Protein AF-A0A8C3D3V8-F1 (afdb_monomer)

Secondary structure (DSSP, 8-state):
-HHHHHHHHHHHHHHHHHHHHHHHHHHH---S-HHHHHHHHHHHHHHHHHHHHHHHHHHHHHHHHHHHS-HHHHHHTT-TTPPPTHHHHHHHHHHHHHHHHHHHHHHHHHHHHSPPTT-GGGT--TT------PPPPTTSPPP--PPPHHHHHHHHHSPP-------

InterPro domains:
  IPR013717 PIG-P [PF08510] (54-157)
  IPR052263 GPI Anchor Biosynthesis Protein [PTHR46346] (54-162)

Foldseek 3Di:
DVQLCVVLVVVVCVVVVLVVVVVVVVPPPPDDDPVVCVVVVVVVVVVSVVVVVVVVVVVVVVLVVVLPDDVVVVVVVVNPDDDDSVSSVVNVVVVVVVVVVVVVVVVVVCVVPDDPPPDCPNVDDPPDDDPDPDPDDPPDDDDDDDDPVVVVCCVPPNPPPPPPDDD

Structure (mmCIF, N/CA/C/O backbone):
data_AF-A0A8C3D3V8-F1
#
_entry.id   AF-A0A8C3D3V8-F1
#
loop_
_atom_site.group_PDB
_atom_site.id
_atom_site.type_symbol
_atom_site.label_atom_id
_atom_site.label_alt_id
_atom_site.label_comp_id
_atom_site.label_asym_id
_atom_site.label_entity_id
_atom_site.label_seq_id
_atom_site.pdbx_PDB_ins_code
_atom_site.Cartn_x
_atom_site.Cartn_y
_atom_site.Cartn_z
_atom_site.occupancy
_atom_site.B_iso_or_equiv
_atom_site.auth_seq_id
_atom_site.auth_comp_id
_atom_site.auth_asym_id
_atom_site.auth_atom_id
_atom_site.pdbx_PDB_model_num
ATOM 1 N N . GLY A 1 1 ? 25.021 2.172 -3.766 1.00 53.75 1 GLY A N 1
ATOM 2 C CA . GLY A 1 1 ? 24.399 2.053 -2.432 1.00 53.75 1 GLY A CA 1
ATOM 3 C C . GLY A 1 1 ? 23.747 3.352 -1.993 1.00 53.75 1 GLY A C 1
ATOM 4 O O . GLY A 1 1 ? 22.538 3.475 -2.112 1.00 53.75 1 GLY A O 1
ATOM 5 N N . VAL A 1 2 ? 24.536 4.336 -1.548 1.00 61.06 2 VAL A N 1
ATOM 6 C CA . VAL A 1 2 ? 24.058 5.584 -0.904 1.00 61.06 2 VAL A CA 1
ATOM 7 C C . VAL A 1 2 ? 23.129 6.435 -1.785 1.00 61.06 2 VAL A C 1
ATOM 9 O O . VAL A 1 2 ? 22.080 6.874 -1.329 1.00 61.06 2 VAL A O 1
ATOM 12 N N . TRP A 1 3 ? 23.452 6.591 -3.071 1.00 61.06 3 TRP A N 1
ATOM 13 C CA . TRP A 1 3 ? 22.632 7.353 -4.025 1.00 61.06 3 TRP A CA 1
ATOM 14 C C . TRP A 1 3 ? 21.230 6.772 -4.242 1.00 61.06 3 TRP A C 1
ATOM 16 O O . TRP A 1 3 ? 20.278 7.516 -4.440 1.00 61.06 3 TRP A O 1
ATOM 26 N N . GLY A 1 4 ? 21.087 5.449 -4.149 1.00 60.66 4 GLY A N 1
ATOM 27 C CA . GLY A 1 4 ? 19.788 4.791 -4.243 1.00 60.66 4 GLY A CA 1
ATOM 28 C C . GLY A 1 4 ? 18.898 5.074 -3.038 1.00 60.66 4 GLY A C 1
ATOM 29 O O . GLY A 1 4 ? 17.732 5.409 -3.205 1.00 60.66 4 GLY A O 1
ATOM 30 N N . PHE A 1 5 ? 19.467 5.050 -1.830 1.00 63.88 5 PHE A N 1
ATOM 31 C CA . PHE A 1 5 ? 18.746 5.430 -0.613 1.00 63.88 5 PHE A CA 1
ATOM 32 C C . PHE A 1 5 ? 18.339 6.908 -0.609 1.00 63.88 5 PHE A C 1
ATOM 34 O O . PHE A 1 5 ? 17.223 7.220 -0.207 1.00 63.88 5 PHE A O 1
ATOM 41 N N . LEU A 1 6 ? 19.195 7.812 -1.100 1.00 66.50 6 LEU A N 1
ATOM 42 C CA . LEU A 1 6 ? 18.859 9.235 -1.238 1.00 66.50 6 LEU A CA 1
ATOM 43 C C . LEU A 1 6 ? 17.746 9.468 -2.270 1.00 66.50 6 LEU A C 1
ATOM 45 O O . LEU A 1 6 ? 16.844 10.269 -2.033 1.00 66.50 6 LEU A O 1
ATOM 49 N N . PHE A 1 7 ? 17.771 8.739 -3.388 1.00 64.62 7 PHE A N 1
ATOM 50 C CA . PHE A 1 7 ? 16.732 8.811 -4.417 1.00 64.62 7 PHE A CA 1
ATOM 51 C C . PHE A 1 7 ? 15.382 8.289 -3.901 1.00 64.62 7 PHE A C 1
ATOM 53 O O . PHE A 1 7 ? 14.357 8.953 -4.047 1.00 64.62 7 PHE A O 1
ATOM 60 N N . VAL A 1 8 ? 15.389 7.137 -3.222 1.00 63.12 8 VAL A N 1
ATOM 61 C CA . VAL A 1 8 ? 14.204 6.538 -2.588 1.00 63.12 8 VAL A CA 1
ATOM 62 C C . VAL A 1 8 ? 13.654 7.423 -1.472 1.00 63.12 8 VAL A C 1
ATOM 64 O O . VAL A 1 8 ? 12.447 7.655 -1.412 1.00 63.12 8 VAL A O 1
ATOM 67 N N . GLY A 1 9 ? 14.533 7.954 -0.620 1.00 65.62 9 GLY A N 1
ATOM 68 C CA . GLY A 1 9 ? 14.170 8.853 0.469 1.00 65.62 9 GLY A CA 1
ATOM 69 C C . GLY A 1 9 ? 13.504 10.127 -0.039 1.00 65.62 9 GLY A C 1
ATOM 70 O O . GLY A 1 9 ? 12.431 10.476 0.444 1.00 65.62 9 GLY A O 1
ATOM 71 N N . ASN A 1 10 ? 14.074 10.771 -1.063 1.00 65.75 10 ASN A N 1
ATOM 72 C CA . ASN A 1 10 ? 13.487 11.968 -1.670 1.00 65.75 10 ASN A CA 1
ATOM 73 C C . ASN A 1 10 ? 12.162 11.679 -2.384 1.00 65.75 10 ASN A C 1
ATOM 75 O O . ASN A 1 10 ? 11.232 12.472 -2.274 1.00 65.75 10 ASN A O 1
ATOM 79 N N . PHE A 1 11 ? 12.031 10.542 -3.069 1.00 64.75 11 PHE A N 1
ATOM 80 C CA . PHE A 1 11 ? 10.777 10.173 -3.730 1.00 64.75 11 PHE A CA 1
ATOM 81 C C . PHE A 1 11 ? 9.646 9.910 -2.722 1.00 64.75 11 PHE A C 1
ATOM 83 O O . PHE A 1 11 ? 8.531 10.403 -2.893 1.00 64.75 11 PHE A O 1
ATOM 90 N N . LEU A 1 12 ? 9.941 9.201 -1.627 1.00 62.84 12 LEU A N 1
ATOM 91 C CA . LEU A 1 12 ? 8.999 9.001 -0.521 1.00 62.84 12 LEU A CA 1
ATOM 92 C C . LEU A 1 12 ? 8.660 10.329 0.169 1.00 62.84 12 LEU A C 1
ATOM 94 O O . LEU A 1 12 ? 7.486 10.609 0.401 1.00 62.84 12 LEU A O 1
ATOM 98 N N . LEU A 1 13 ? 9.650 11.184 0.432 1.00 62.91 13 LEU A N 1
ATOM 99 C CA . LEU A 1 13 ? 9.425 12.527 0.972 1.00 62.91 13 LEU A CA 1
ATOM 100 C C . LEU A 1 13 ? 8.509 13.357 0.073 1.00 62.91 13 LEU A C 1
ATOM 102 O O . LEU A 1 13 ? 7.613 14.004 0.594 1.00 62.91 13 LEU A O 1
ATOM 106 N N . LEU A 1 14 ? 8.652 13.311 -1.251 1.00 61.75 14 LEU A N 1
ATOM 107 C CA . LEU A 1 14 ? 7.764 14.039 -2.164 1.00 61.75 14 LEU A CA 1
ATOM 108 C C . LEU A 1 14 ? 6.321 13.508 -2.130 1.00 61.75 14 LEU A C 1
ATOM 110 O O . LEU A 1 14 ? 5.375 14.298 -2.158 1.00 61.75 14 LEU A O 1
ATOM 114 N N . LEU A 1 15 ? 6.138 12.191 -1.995 1.00 59.72 15 LEU A N 1
ATOM 115 C CA . LEU A 1 15 ? 4.812 11.582 -1.851 1.00 59.72 15 LEU A CA 1
ATOM 116 C C . LEU A 1 15 ? 4.151 11.925 -0.503 1.00 59.72 15 LEU A C 1
ATOM 118 O O . LEU A 1 15 ? 2.956 12.222 -0.466 1.00 59.72 15 LEU A O 1
ATOM 122 N N . PHE A 1 16 ? 4.912 11.937 0.596 1.00 55.31 16 PHE A N 1
ATOM 123 C CA . PHE A 1 16 ? 4.382 12.189 1.944 1.00 55.31 16 PHE A CA 1
ATOM 124 C C . PHE A 1 16 ? 4.306 13.683 2.318 1.00 55.31 16 PHE A C 1
ATOM 126 O O . PHE A 1 16 ? 3.373 14.095 3.011 1.00 55.31 16 PHE A O 1
ATOM 133 N N . CYS A 1 17 ? 5.216 14.526 1.821 1.00 49.00 17 CYS A N 1
ATOM 134 C CA . CYS A 1 17 ? 5.250 15.972 2.086 1.00 49.00 17 CYS A CA 1
ATOM 135 C C . CYS A 1 17 ? 4.040 16.703 1.477 1.00 49.00 17 CYS A C 1
ATOM 137 O O . CYS A 1 17 ? 3.525 17.651 2.073 1.00 49.00 17 CYS A O 1
ATOM 139 N N . SER A 1 18 ? 3.489 16.194 0.367 1.00 55.88 18 SER A N 1
ATOM 140 C CA . SER A 1 18 ? 2.235 16.695 -0.222 1.00 55.88 18 SER A CA 1
ATOM 141 C C . SER A 1 18 ? 1.069 16.673 0.783 1.00 55.88 18 SER A C 1
ATOM 143 O O . SER A 1 18 ? 0.259 17.601 0.822 1.00 55.88 18 SER A O 1
ATOM 145 N N . SER A 1 19 ? 1.026 15.663 1.660 1.00 54.75 19 SER A N 1
ATOM 146 C CA . SER A 1 19 ? -0.011 15.517 2.689 1.00 54.75 19 SER A CA 1
ATOM 147 C C . SER A 1 19 ? 0.191 16.474 3.879 1.00 54.75 19 SER A C 1
ATOM 149 O O . SER A 1 19 ? -0.776 16.970 4.461 1.00 54.75 19 SER A O 1
ATOM 151 N N . ALA A 1 20 ? 1.446 16.801 4.212 1.00 50.56 20 ALA A N 1
ATOM 152 C CA . ALA A 1 20 ? 1.793 17.705 5.313 1.00 50.56 20 ALA A CA 1
ATOM 153 C C . ALA A 1 20 ? 1.587 19.193 4.962 1.00 50.56 20 ALA A C 1
ATOM 155 O O . ALA A 1 20 ? 1.075 19.951 5.788 1.00 50.56 20 ALA A O 1
ATOM 156 N N . TRP A 1 21 ? 1.889 19.602 3.723 1.00 51.69 21 TRP A N 1
ATOM 157 C CA . TRP A 1 21 ? 1.677 20.977 3.238 1.00 51.69 21 TRP A CA 1
ATOM 158 C C . TRP A 1 21 ? 0.200 21.410 3.312 1.00 51.69 21 TRP A C 1
ATOM 160 O O . TRP A 1 21 ? -0.123 22.553 3.643 1.00 51.69 21 TRP A O 1
ATOM 170 N N . ASN A 1 22 ? -0.717 20.461 3.106 1.00 50.47 22 ASN A N 1
ATOM 171 C CA . ASN A 1 22 ? -2.163 20.699 3.154 1.00 50.47 22 ASN A CA 1
ATOM 172 C C . ASN A 1 22 ? -2.666 21.088 4.546 1.00 50.47 22 ASN A C 1
ATOM 174 O O . ASN A 1 22 ? -3.584 21.900 4.669 1.00 50.47 22 ASN A O 1
ATOM 178 N N . LYS A 1 23 ? -2.044 20.554 5.604 1.00 53.59 23 LYS A N 1
ATOM 179 C CA . LYS A 1 23 ? -2.376 20.935 6.984 1.00 53.59 23 LYS A CA 1
ATOM 180 C C . LYS A 1 23 ? -1.908 22.359 7.306 1.00 53.59 23 LYS A C 1
ATOM 182 O O . LYS A 1 23 ? -2.597 23.056 8.044 1.00 53.59 23 LYS A O 1
ATOM 187 N N . PHE A 1 24 ? -0.806 22.819 6.712 1.00 46.53 24 PHE A N 1
ATOM 188 C CA . PHE A 1 24 ? -0.243 24.152 6.955 1.00 46.53 24 PHE A CA 1
ATOM 189 C C . PHE A 1 24 ? -1.066 25.276 6.294 1.00 46.53 24 PHE A C 1
ATOM 191 O O . PHE A 1 24 ? -1.395 26.272 6.938 1.00 46.53 24 PHE A O 1
ATOM 198 N N . LEU A 1 25 ? -1.523 25.083 5.050 1.00 48.12 25 LEU A N 1
ATOM 199 C CA . LEU A 1 25 ? -2.393 26.047 4.349 1.00 48.12 25 LEU A CA 1
ATOM 200 C C . LEU A 1 25 ? -3.792 26.192 4.980 1.00 48.12 25 LEU A C 1
ATOM 202 O O . LEU A 1 25 ? -4.466 27.211 4.798 1.00 48.12 25 LEU A O 1
ATOM 206 N N . SER A 1 26 ? -4.250 25.191 5.739 1.00 46.69 26 SER A N 1
ATOM 207 C CA . SER A 1 26 ? -5.528 25.269 6.453 1.00 46.69 26 SER A CA 1
ATOM 208 C C . SER A 1 26 ? -5.493 26.233 7.647 1.00 46.69 26 SER A C 1
ATOM 210 O O . SER A 1 26 ? -6.543 26.754 8.017 1.00 46.69 26 SER A O 1
ATOM 212 N N . VAL A 1 27 ? -4.315 26.499 8.222 1.00 51.38 27 VAL A N 1
ATOM 213 C CA . VAL A 1 27 ? -4.148 27.337 9.424 1.00 51.38 27 VAL A CA 1
ATOM 214 C C . VAL A 1 27 ? -4.147 28.838 9.100 1.00 51.38 27 VAL A C 1
ATOM 216 O O . VAL A 1 27 ? -4.576 29.639 9.922 1.00 51.38 27 VAL A O 1
ATOM 219 N N . SER A 1 28 ? -3.729 29.240 7.896 1.00 43.66 28 SER A N 1
ATOM 220 C CA . SER A 1 28 ? -3.492 30.660 7.577 1.00 43.66 28 SER A CA 1
ATOM 221 C C . SER A 1 28 ? -4.740 31.438 7.109 1.00 43.66 28 SER A C 1
ATOM 223 O O . SER A 1 28 ? -4.808 32.657 7.240 1.00 43.66 28 SER A O 1
ATOM 225 N N . VAL A 1 29 ? -5.783 30.765 6.606 1.00 53.41 29 VAL A N 1
ATOM 226 C CA . VAL A 1 29 ? -6.950 31.440 5.997 1.00 53.41 29 VAL 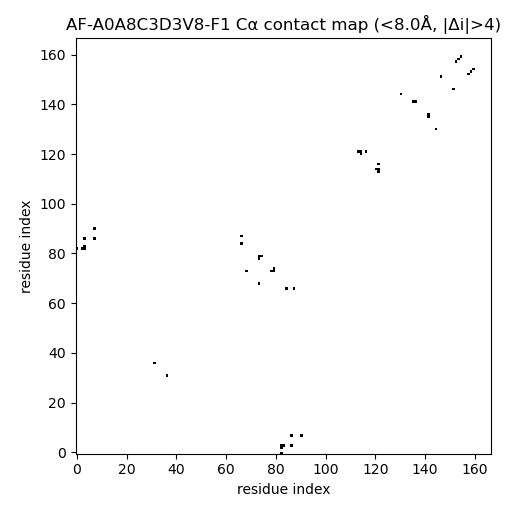A CA 1
ATOM 227 C C . VAL A 1 29 ? -8.066 31.622 7.027 1.00 53.41 29 VAL A C 1
ATOM 229 O O . VAL A 1 29 ? -9.039 30.865 7.057 1.00 53.41 29 VAL A O 1
ATOM 232 N N . GLY A 1 30 ? -7.931 32.618 7.898 1.00 49.50 30 GLY A N 1
ATOM 233 C CA . GLY A 1 30 ? -8.792 32.808 9.064 1.00 49.50 30 GLY A CA 1
ATOM 234 C C . GLY A 1 30 ? -9.439 34.183 9.209 1.00 49.50 30 GLY A C 1
ATOM 235 O O . GLY A 1 30 ? -9.408 34.670 10.321 1.00 49.50 30 GLY A O 1
ATOM 236 N N . ASN A 1 31 ? -10.024 34.806 8.169 1.00 51.59 31 ASN A N 1
ATOM 237 C CA . ASN A 1 31 ? -11.001 35.902 8.370 1.00 51.59 31 ASN A CA 1
ATOM 238 C C . ASN A 1 31 ? -11.766 36.310 7.082 1.00 51.59 31 ASN A C 1
ATOM 240 O O . ASN A 1 31 ? -11.352 37.258 6.432 1.00 51.59 31 ASN A O 1
ATOM 244 N N . GLN A 1 32 ? -12.830 35.603 6.664 1.00 57.78 32 GLN A N 1
ATOM 245 C CA . GLN A 1 32 ? -13.760 36.035 5.589 1.00 57.78 32 GLN A CA 1
ATOM 246 C C . GLN A 1 32 ? -15.147 35.382 5.775 1.00 57.78 32 GLN A C 1
ATOM 248 O O . GLN A 1 32 ? -15.227 34.287 6.341 1.00 57.78 32 GLN A O 1
ATOM 253 N N . ASN A 1 33 ? -16.210 36.027 5.264 1.00 58.03 33 ASN A N 1
ATOM 254 C CA . ASN A 1 33 ? -17.613 35.575 5.318 1.00 58.03 33 ASN A CA 1
ATOM 255 C C . ASN A 1 33 ? -17.774 34.084 4.955 1.00 58.03 33 ASN A C 1
ATOM 257 O O . ASN A 1 33 ? -17.288 33.635 3.917 1.00 58.03 33 ASN A O 1
ATOM 261 N N . LEU A 1 34 ? -18.483 33.327 5.804 1.00 58.53 34 LEU A N 1
ATOM 262 C CA . LEU A 1 34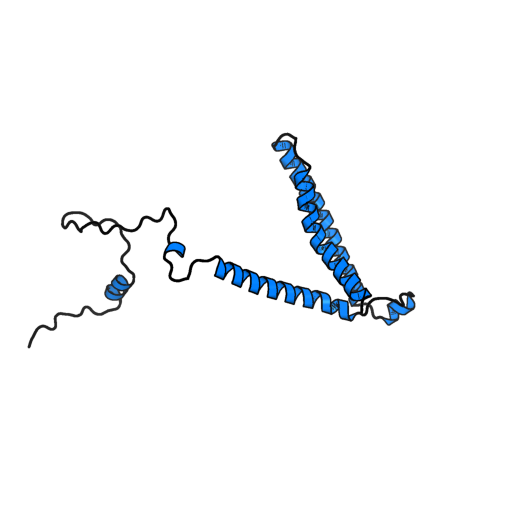 ? -18.574 31.856 5.779 1.00 58.53 34 LEU A CA 1
ATOM 263 C C . LEU A 1 34 ? -18.989 31.265 4.418 1.00 58.53 34 LEU A C 1
ATOM 265 O O . LEU A 1 34 ? -18.434 30.251 4.002 1.00 58.53 34 LEU A O 1
ATOM 269 N N . THR A 1 35 ? -19.912 31.905 3.697 1.00 55.16 35 THR A N 1
ATOM 270 C CA . THR A 1 35 ? -20.423 31.425 2.400 1.00 55.16 35 THR A CA 1
ATOM 271 C C . THR A 1 35 ? -19.437 31.652 1.253 1.00 55.16 35 THR A C 1
ATOM 273 O O . THR A 1 35 ? -19.204 30.751 0.452 1.00 55.16 35 THR A O 1
ATOM 276 N N . VAL A 1 36 ? -18.789 32.819 1.195 1.00 61.00 36 VAL A N 1
ATOM 277 C CA . VAL A 1 36 ? -17.747 33.112 0.194 1.00 61.00 36 VAL A CA 1
ATOM 278 C C . VAL A 1 36 ? -16.498 32.279 0.484 1.00 61.00 36 VAL A C 1
ATOM 280 O O . VAL A 1 36 ? -15.933 31.678 -0.422 1.00 61.00 36 VAL A O 1
ATOM 283 N N . LYS A 1 37 ? -16.116 32.133 1.758 1.00 63.69 37 LYS A N 1
ATOM 284 C CA . LYS A 1 37 ? -14.972 31.315 2.175 1.00 63.69 37 LYS A CA 1
ATOM 285 C C . LYS A 1 37 ? -15.142 29.841 1.808 1.00 63.69 37 LYS A C 1
ATOM 287 O O . LYS A 1 37 ? -14.173 29.237 1.361 1.00 63.69 37 LYS A O 1
ATOM 292 N N . ALA A 1 38 ? -16.339 29.276 1.977 1.00 61.41 38 ALA A N 1
ATOM 293 C CA . ALA A 1 38 ? -16.621 27.887 1.618 1.00 61.41 38 ALA A CA 1
ATOM 294 C C . ALA A 1 38 ? -16.538 27.660 0.101 1.00 61.41 38 ALA A C 1
ATOM 296 O O . ALA A 1 38 ? -15.855 26.737 -0.338 1.00 61.41 38 ALA A O 1
ATOM 297 N N . ASN A 1 39 ? -17.153 28.542 -0.693 1.00 61.97 39 ASN A N 1
ATOM 298 C CA . ASN A 1 39 ? -17.140 28.441 -2.153 1.00 61.97 39 ASN A CA 1
ATOM 299 C C . ASN A 1 39 ? -15.729 28.631 -2.732 1.00 61.97 39 ASN A C 1
ATOM 301 O O . ASN A 1 39 ? -15.280 27.821 -3.540 1.00 61.97 39 ASN A O 1
ATOM 305 N N . THR A 1 40 ? -14.974 29.628 -2.262 1.00 63.38 40 THR A N 1
ATOM 306 C CA . THR A 1 40 ? -13.595 29.851 -2.721 1.00 63.38 40 THR A CA 1
ATOM 307 C C . THR A 1 40 ? -12.644 28.751 -2.230 1.00 63.38 40 THR A C 1
ATOM 309 O O . THR A 1 40 ? -11.776 28.324 -2.987 1.00 63.38 40 THR A O 1
ATOM 312 N N . LYS A 1 41 ? -12.817 28.217 -1.006 1.00 68.44 41 LYS A N 1
ATOM 313 C CA . LYS A 1 41 ? -12.058 27.040 -0.527 1.00 68.44 41 LYS A CA 1
ATOM 314 C C . LYS A 1 41 ? -12.343 25.796 -1.365 1.00 68.44 41 LYS A C 1
ATOM 316 O O . LYS A 1 41 ? -11.406 25.053 -1.625 1.00 68.44 41 LYS A O 1
ATOM 321 N N . LEU A 1 42 ? -13.590 25.566 -1.778 1.00 66.19 42 LEU A N 1
ATOM 322 C CA . LEU A 1 42 ? -13.962 24.435 -2.634 1.00 66.19 42 LEU A CA 1
ATOM 323 C C . LEU A 1 42 ? -13.338 24.544 -4.028 1.00 66.19 42 LEU A C 1
ATOM 325 O O . LEU A 1 42 ? -12.775 23.568 -4.513 1.00 66.19 42 LEU A O 1
ATOM 329 N N . ILE A 1 43 ? -13.386 25.726 -4.647 1.00 68.19 43 ILE A N 1
ATOM 330 C CA . ILE A 1 43 ? -12.797 25.957 -5.975 1.00 68.19 43 ILE A CA 1
ATOM 331 C C . ILE A 1 43 ? -11.272 25.797 -5.927 1.00 68.19 43 ILE A C 1
ATOM 333 O O . ILE A 1 43 ? -10.715 25.079 -6.754 1.00 68.19 43 ILE A O 1
ATOM 337 N N . LEU A 1 44 ? -10.607 26.382 -4.923 1.00 65.44 44 LEU A N 1
ATOM 338 C CA . LEU A 1 44 ? -9.162 26.219 -4.733 1.00 65.44 44 LEU A CA 1
ATOM 339 C C . LEU A 1 44 ? -8.790 24.761 -4.423 1.00 65.44 44 LEU A C 1
ATOM 341 O O . LEU A 1 44 ? -7.859 24.243 -5.020 1.00 65.44 44 LEU A O 1
ATOM 345 N N . CYS A 1 45 ? -9.559 24.063 -3.579 1.00 64.62 45 CYS A N 1
ATOM 346 C CA . CYS A 1 45 ? -9.336 22.645 -3.278 1.00 64.62 45 CYS A CA 1
ATOM 347 C C . CYS A 1 45 ? -9.461 21.766 -4.531 1.00 64.62 45 CYS A C 1
ATOM 349 O O . CYS A 1 45 ? -8.627 20.894 -4.747 1.00 64.62 45 CYS A O 1
ATOM 351 N N . ASN A 1 46 ? -10.460 22.013 -5.385 1.00 68.25 46 ASN A N 1
ATOM 352 C CA . ASN A 1 46 ? -10.633 21.273 -6.638 1.00 68.25 46 ASN A CA 1
ATOM 353 C C . ASN A 1 46 ? -9.497 21.547 -7.639 1.00 68.25 46 ASN A C 1
ATOM 355 O O . ASN A 1 46 ? -9.020 20.613 -8.284 1.0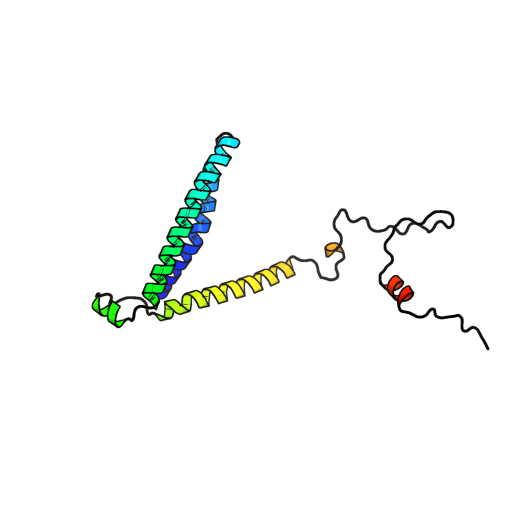0 68.25 46 ASN A O 1
ATOM 359 N N . GLN A 1 47 ? -9.033 22.796 -7.736 1.00 72.50 47 GLN A N 1
ATOM 360 C CA . GLN A 1 47 ? -7.885 23.178 -8.564 1.00 72.50 47 GLN A CA 1
ATOM 361 C C . GLN A 1 47 ? -6.586 22.514 -8.058 1.00 72.50 47 GLN A C 1
ATOM 363 O O . GLN A 1 47 ? -5.893 21.848 -8.826 1.00 72.50 47 GLN A O 1
ATOM 368 N N . ASP A 1 48 ? -6.307 22.607 -6.752 1.00 70.44 48 ASP A N 1
ATOM 369 C CA . ASP A 1 48 ? -5.135 22.013 -6.092 1.00 70.44 48 ASP A CA 1
ATOM 370 C C . ASP A 1 48 ? -5.124 20.478 -6.181 1.00 70.44 48 ASP A C 1
ATOM 372 O O . ASP A 1 48 ? -4.072 19.859 -6.368 1.00 70.44 48 ASP A O 1
ATOM 376 N N . LEU A 1 49 ? -6.289 19.836 -6.030 1.00 70.75 49 LEU A N 1
ATOM 377 C CA . LEU A 1 49 ? -6.434 18.386 -6.186 1.00 70.75 49 LEU A CA 1
ATOM 378 C C . LEU A 1 49 ? -6.147 17.964 -7.631 1.00 70.75 49 LEU A C 1
ATOM 380 O O . LEU A 1 49 ? -5.416 16.996 -7.846 1.00 70.75 49 LEU A O 1
ATOM 384 N N . CYS A 1 50 ? -6.663 18.702 -8.618 1.00 69.69 50 CYS A N 1
ATOM 385 C CA . CYS A 1 50 ? -6.439 18.417 -10.035 1.00 69.69 50 CYS A CA 1
ATOM 386 C C . CYS A 1 50 ? -4.950 18.499 -10.407 1.00 69.69 50 CYS A C 1
ATOM 388 O O . CYS A 1 50 ? -4.399 17.546 -10.965 1.00 69.69 50 CYS A O 1
ATOM 390 N N . GLU A 1 51 ? -4.267 19.581 -10.022 1.00 74.25 51 GLU A N 1
ATOM 391 C CA . GLU A 1 51 ? -2.834 19.754 -10.294 1.00 74.25 51 GLU A CA 1
ATOM 392 C C . GLU A 1 51 ? -1.994 18.641 -9.652 1.00 74.25 51 GLU A C 1
ATOM 394 O O . GLU A 1 51 ? -1.096 18.081 -10.288 1.00 74.25 51 GLU A O 1
ATOM 399 N N . ARG A 1 52 ? -2.336 18.219 -8.430 1.00 69.75 52 ARG A N 1
ATOM 400 C CA . ARG A 1 52 ? -1.655 17.099 -7.760 1.00 69.75 52 ARG A CA 1
ATOM 401 C C . ARG A 1 52 ? -1.851 15.773 -8.479 1.00 69.75 52 ARG A C 1
ATOM 403 O O . ARG A 1 52 ? -0.884 15.025 -8.632 1.00 69.75 52 ARG A O 1
ATOM 410 N N . HIS A 1 53 ? -3.064 15.474 -8.940 1.00 76.25 53 HIS A N 1
ATOM 411 C CA . HIS A 1 53 ? -3.338 14.236 -9.672 1.00 76.25 53 HIS A CA 1
ATOM 412 C C . HIS A 1 53 ? -2.604 14.178 -11.019 1.00 76.25 53 HIS A C 1
ATOM 414 O O . HIS A 1 53 ? -2.113 13.108 -11.405 1.00 76.25 53 HIS A O 1
ATOM 420 N N . LEU A 1 54 ? -2.475 15.317 -11.706 1.00 77.62 54 LEU A N 1
ATOM 421 C CA . LEU A 1 54 ? -1.727 15.424 -12.960 1.00 77.62 54 LEU A CA 1
ATOM 422 C C . LEU A 1 54 ? -0.222 15.223 -12.737 1.00 77.62 54 LEU A C 1
ATOM 424 O O . LEU A 1 54 ? 0.383 14.375 -13.400 1.00 77.62 54 LEU A O 1
ATOM 428 N N . LEU A 1 55 ? 0.369 15.914 -11.756 1.00 79.00 55 LEU A N 1
ATOM 429 C CA . LEU A 1 55 ? 1.793 15.780 -11.420 1.00 79.00 55 LEU A CA 1
ATOM 430 C C . LEU A 1 55 ? 2.147 14.358 -10.956 1.00 79.00 55 LEU A C 1
ATOM 432 O O . LEU A 1 55 ? 3.163 13.798 -11.375 1.00 79.00 55 LEU A O 1
ATOM 436 N N . GLN A 1 56 ? 1.286 13.733 -10.147 1.00 78.69 56 GLN A N 1
ATOM 437 C CA . GLN A 1 56 ? 1.481 12.358 -9.680 1.00 78.69 56 GLN A CA 1
ATOM 438 C C . GLN A 1 56 ? 1.410 11.343 -10.828 1.00 78.69 56 GLN A C 1
ATOM 440 O O . GLN A 1 56 ? 2.211 10.405 -10.887 1.00 78.69 56 GLN A O 1
ATOM 445 N N . SER A 1 57 ? 0.457 11.513 -11.748 1.00 78.12 57 SER A N 1
ATOM 446 C CA . SER A 1 57 ? 0.297 10.613 -12.894 1.00 78.12 57 SER A CA 1
ATOM 447 C C . SER A 1 57 ? 1.471 10.731 -13.864 1.00 78.12 57 SER A C 1
ATOM 449 O O . SER A 1 57 ? 2.010 9.710 -14.291 1.00 78.12 57 SER A O 1
ATOM 451 N N . PHE A 1 58 ? 1.923 11.956 -14.141 1.00 81.56 58 PHE A N 1
ATOM 452 C CA . PHE A 1 58 ? 3.081 12.213 -14.993 1.00 81.56 58 PHE A CA 1
ATOM 453 C C . PHE A 1 58 ? 4.378 11.640 -14.401 1.00 81.56 58 PHE A C 1
ATOM 455 O O . PHE A 1 58 ? 5.101 10.914 -15.085 1.00 81.56 58 PHE A O 1
ATOM 462 N N . GLY A 1 59 ? 4.630 11.865 -13.106 1.00 80.31 59 GLY A N 1
ATOM 463 C CA . GLY A 1 59 ? 5.791 11.300 -12.412 1.00 80.31 59 GLY A CA 1
ATOM 464 C C . GLY A 1 59 ? 5.807 9.767 -12.422 1.00 80.31 59 GLY A C 1
ATOM 465 O O . GLY A 1 59 ? 6.860 9.161 -12.621 1.00 80.31 59 GLY A O 1
ATOM 466 N N . ARG A 1 60 ? 4.636 9.124 -12.292 1.00 78.44 60 ARG A N 1
ATOM 467 C CA . ARG A 1 60 ? 4.509 7.660 -12.389 1.00 78.44 60 ARG A CA 1
ATOM 468 C C . ARG A 1 60 ? 4.857 7.145 -13.785 1.00 78.44 60 ARG A C 1
ATOM 470 O O . ARG A 1 60 ? 5.540 6.134 -13.899 1.00 78.44 60 ARG A O 1
ATOM 477 N N . VAL A 1 61 ? 4.412 7.827 -14.839 1.00 84.00 61 VAL A N 1
ATOM 478 C CA . VAL A 1 61 ? 4.719 7.437 -16.225 1.00 84.00 61 VAL A CA 1
ATOM 479 C C . VAL A 1 61 ? 6.213 7.581 -16.512 1.00 84.00 61 VAL A C 1
ATOM 481 O O . VAL A 1 61 ? 6.818 6.638 -17.016 1.00 84.00 61 VAL A O 1
ATOM 484 N N . LEU A 1 62 ? 6.833 8.697 -16.118 1.00 83.81 62 LEU A N 1
ATOM 485 C CA . LEU A 1 62 ? 8.282 8.891 -16.260 1.00 83.81 62 LEU A CA 1
ATOM 486 C C . LEU A 1 62 ? 9.094 7.836 -15.498 1.00 83.81 62 LEU A C 1
ATOM 488 O O . LEU A 1 62 ? 10.084 7.325 -16.018 1.00 83.81 62 LEU A O 1
ATOM 492 N N . TYR A 1 63 ? 8.652 7.471 -14.293 1.00 81.31 63 TYR A N 1
ATOM 493 C CA . TYR A 1 63 ? 9.275 6.411 -13.504 1.00 81.31 63 TYR A CA 1
ATOM 494 C C . TYR A 1 63 ? 9.211 5.047 -14.202 1.00 81.31 63 TYR A C 1
ATOM 496 O O . TYR A 1 63 ? 10.211 4.331 -14.244 1.00 81.31 63 TYR A O 1
ATOM 504 N N . LEU A 1 64 ? 8.061 4.696 -14.788 1.00 82.06 64 LEU A N 1
ATOM 505 C CA . LEU A 1 64 ? 7.919 3.453 -15.549 1.00 82.06 64 LEU A CA 1
ATOM 506 C C . LEU A 1 64 ? 8.812 3.470 -16.792 1.00 82.06 64 LEU A C 1
ATOM 508 O O . LEU A 1 64 ? 9.540 2.510 -17.023 1.00 82.06 64 LEU A O 1
ATOM 512 N N . ILE A 1 65 ? 8.817 4.568 -17.552 1.00 85.56 65 ILE A N 1
ATOM 513 C CA . ILE A 1 65 ? 9.685 4.726 -18.727 1.00 85.56 65 ILE A CA 1
ATOM 514 C C . ILE A 1 65 ? 11.151 4.489 -18.342 1.00 85.56 65 ILE A C 1
ATOM 516 O O . ILE A 1 65 ? 11.831 3.684 -18.978 1.00 85.56 65 ILE A O 1
ATOM 520 N N . TRP A 1 66 ? 11.621 5.109 -17.258 1.00 83.31 66 TRP A N 1
ATOM 521 C CA . TRP A 1 66 ? 12.975 4.888 -16.753 1.00 83.31 66 TRP A CA 1
ATOM 522 C C . TRP A 1 66 ? 13.235 3.428 -16.336 1.00 83.31 66 TRP A C 1
ATOM 524 O O . TRP A 1 66 ? 14.283 2.874 -16.669 1.00 83.31 66 TRP A O 1
ATOM 534 N N . ALA A 1 67 ? 12.287 2.779 -15.653 1.00 84.00 67 ALA A N 1
ATOM 535 C CA . ALA A 1 67 ? 12.434 1.389 -15.217 1.00 84.00 67 ALA A CA 1
ATOM 536 C C . ALA A 1 67 ? 12.547 0.403 -16.400 1.00 84.00 67 ALA A C 1
ATOM 538 O O . ALA A 1 67 ? 13.326 -0.554 -16.335 1.00 84.00 67 ALA A O 1
ATOM 539 N N . TYR A 1 68 ? 11.810 0.651 -17.490 1.00 83.81 68 TYR A N 1
ATOM 540 C CA . TYR A 1 68 ? 11.767 -0.229 -18.664 1.00 83.81 68 TYR A CA 1
ATOM 541 C C . TYR A 1 68 ? 12.908 0.002 -19.673 1.00 83.81 68 TYR A C 1
ATOM 543 O O . TYR A 1 68 ? 13.335 -0.959 -20.313 1.00 83.81 68 TYR A O 1
ATOM 551 N N . ILE A 1 69 ? 13.448 1.220 -19.821 1.00 84.62 69 ILE A N 1
ATOM 552 C CA . ILE A 1 69 ? 14.511 1.502 -20.811 1.00 84.62 69 ILE A CA 1
ATOM 553 C C . ILE A 1 69 ? 15.819 0.791 -20.430 1.00 84.62 69 ILE A C 1
ATOM 555 O O . ILE A 1 69 ? 16.314 1.032 -19.331 1.00 84.62 69 ILE A O 1
ATOM 559 N N . PRO A 1 70 ? 16.433 -0.045 -21.293 1.00 81.81 70 PRO A N 1
ATOM 560 C CA . PRO A 1 70 ? 17.672 -0.775 -20.994 1.00 81.81 70 PRO A CA 1
ATOM 561 C C . PRO A 1 70 ? 18.864 0.152 -20.693 1.00 81.81 70 PRO A C 1
ATOM 563 O O . PRO A 1 70 ? 18.979 1.243 -21.246 1.00 81.81 70 PRO A O 1
ATOM 566 N N . GLU A 1 71 ? 19.783 -0.296 -19.828 1.00 78.88 71 GLU A N 1
ATOM 567 C CA . GLU A 1 71 ? 20.928 0.519 -19.375 1.00 78.88 71 GLU A CA 1
ATOM 568 C C . GLU A 1 71 ? 21.872 0.913 -20.518 1.00 78.88 71 GLU A C 1
ATOM 570 O O . GLU A 1 71 ? 22.469 1.985 -20.484 1.00 78.88 71 GLU A O 1
ATOM 575 N N . THR A 1 72 ? 21.952 0.095 -21.570 1.00 80.94 72 THR A N 1
ATOM 576 C CA . THR A 1 72 ? 22.770 0.373 -22.758 1.00 80.94 72 THR A CA 1
ATOM 577 C C . THR A 1 72 ? 22.355 1.665 -23.458 1.00 80.94 72 THR A C 1
ATOM 579 O O . THR A 1 72 ? 23.215 2.427 -23.888 1.00 80.94 72 THR A O 1
ATOM 582 N N . TRP A 1 73 ? 21.053 1.956 -23.517 1.00 82.75 73 TRP A N 1
ATOM 583 C CA . TRP A 1 73 ? 20.531 3.177 -24.135 1.00 82.75 73 TRP A CA 1
ATOM 584 C C . TRP A 1 73 ? 20.800 4.402 -23.256 1.00 82.75 73 TRP A C 1
ATOM 586 O O . TRP A 1 73 ? 21.147 5.464 -23.767 1.00 82.75 73 TRP A O 1
ATOM 596 N N . LEU A 1 74 ? 20.703 4.249 -21.930 1.00 80.25 74 LEU A N 1
ATOM 597 C CA . LEU A 1 74 ? 21.072 5.305 -20.981 1.00 80.25 74 LEU A CA 1
ATOM 598 C C . LEU A 1 74 ? 22.566 5.642 -21.058 1.00 80.25 74 LEU A C 1
ATOM 600 O O . LEU A 1 74 ? 22.935 6.815 -20.999 1.00 80.25 74 LEU A O 1
ATOM 604 N N . PHE A 1 75 ? 23.420 4.631 -21.227 1.00 79.88 75 PHE A N 1
ATOM 605 C CA . PHE A 1 75 ? 24.862 4.824 -21.353 1.00 79.88 75 PHE A CA 1
ATOM 606 C C . PHE A 1 75 ? 25.220 5.604 -22.625 1.00 79.88 75 PHE A C 1
ATOM 608 O O . PHE A 1 75 ? 26.054 6.507 -22.577 1.00 79.88 75 PHE A O 1
ATOM 615 N N . SER A 1 76 ? 24.532 5.338 -23.742 1.00 82.06 76 SER A N 1
ATOM 616 C CA . SER A 1 76 ? 24.684 6.110 -24.985 1.00 82.06 76 SER A CA 1
ATOM 617 C C . SER A 1 76 ? 24.252 7.576 -24.854 1.00 82.06 76 SER A C 1
ATOM 619 O O . SER A 1 76 ? 24.781 8.425 -25.563 1.00 82.06 76 SER A O 1
ATOM 621 N N . LEU A 1 77 ? 23.335 7.889 -23.933 1.00 82.31 77 LEU A N 1
ATOM 622 C CA . LEU A 1 77 ? 22.917 9.260 -23.609 1.00 82.31 77 LEU A CA 1
ATOM 623 C C . LEU A 1 77 ? 23.879 9.976 -22.638 1.00 82.31 77 LEU A C 1
ATOM 625 O O . LEU A 1 77 ? 23.614 11.110 -22.245 1.00 82.31 77 LEU A O 1
ATOM 629 N N . GLY A 1 78 ? 24.986 9.337 -22.236 1.00 81.25 78 GLY A N 1
ATOM 630 C CA . GLY A 1 78 ? 25.982 9.916 -21.328 1.00 81.25 78 GLY A CA 1
ATOM 631 C C . GLY A 1 78 ? 25.608 9.849 -19.842 1.00 81.25 78 GLY A C 1
ATOM 632 O O . GLY A 1 78 ? 26.253 10.492 -19.016 1.00 81.25 78 GLY A O 1
ATOM 633 N N . LEU A 1 79 ? 24.585 9.070 -19.473 1.00 76.62 79 LEU A N 1
ATOM 634 C CA . LEU A 1 79 ? 24.137 8.898 -18.086 1.00 76.62 79 LEU A CA 1
ATOM 635 C C . LEU A 1 79 ? 24.883 7.741 -17.405 1.00 76.62 79 LEU A C 1
ATOM 637 O O . LEU A 1 79 ? 24.324 6.678 -17.145 1.00 76.62 79 LEU A O 1
ATOM 641 N N . THR A 1 80 ? 26.161 7.950 -17.103 1.00 73.69 80 THR A N 1
ATOM 642 C CA . THR A 1 80 ? 27.075 6.919 -16.575 1.00 73.69 80 THR A CA 1
ATOM 643 C C . THR A 1 80 ? 26.946 6.628 -15.076 1.00 73.69 80 THR A C 1
ATOM 645 O O . THR A 1 80 ? 27.382 5.571 -14.631 1.00 73.69 80 THR A O 1
ATOM 648 N N . TYR A 1 81 ? 26.353 7.529 -14.283 1.00 67.88 81 TYR A N 1
ATOM 649 C CA . TYR A 1 81 ? 26.368 7.460 -12.808 1.00 67.88 81 TYR A CA 1
ATOM 650 C C . TYR A 1 81 ? 24.973 7.395 -12.162 1.00 67.88 81 TYR A C 1
ATOM 652 O O . TYR A 1 81 ? 24.740 7.977 -11.102 1.00 67.88 81 TYR A O 1
ATOM 660 N N . TRP A 1 82 ? 24.021 6.700 -12.785 1.00 72.88 82 TRP A N 1
ATOM 661 C CA . TRP A 1 82 ? 22.677 6.545 -12.219 1.00 72.88 82 TRP A CA 1
ATOM 662 C C . TRP A 1 82 ? 22.578 5.401 -11.190 1.00 72.88 82 TRP A C 1
ATOM 664 O O . TRP A 1 82 ? 23.341 4.433 -11.251 1.00 72.88 82 TRP A O 1
ATOM 674 N N . PRO A 1 83 ? 21.647 5.488 -10.218 1.00 71.56 83 PRO A N 1
ATOM 675 C CA . PRO A 1 83 ? 21.378 4.398 -9.291 1.00 71.56 83 PRO A CA 1
ATOM 676 C C . PRO A 1 83 ? 20.935 3.134 -10.037 1.00 71.56 83 PRO A C 1
ATOM 678 O O . PRO A 1 83 ? 20.166 3.188 -10.993 1.00 71.56 83 PRO A O 1
ATOM 681 N N . GLN A 1 84 ? 21.419 1.987 -9.559 1.00 77.62 84 GLN A N 1
ATOM 682 C CA . GLN A 1 84 ? 21.138 0.676 -10.144 1.00 77.62 84 GLN A CA 1
ATOM 683 C C . GLN A 1 84 ? 19.626 0.404 -10.241 1.00 77.62 84 GLN A C 1
ATOM 685 O O . GLN A 1 84 ? 18.861 0.712 -9.323 1.00 77.62 84 GLN A O 1
ATOM 690 N N . LYS A 1 85 ? 19.192 -0.255 -11.319 1.00 81.44 85 LYS A N 1
ATOM 691 C CA . LYS A 1 85 ? 17.769 -0.505 -11.600 1.00 81.44 85 LYS A CA 1
ATOM 692 C C . LYS A 1 85 ? 17.014 -1.329 -10.562 1.00 81.44 85 LYS A C 1
ATOM 694 O O . LYS A 1 85 ? 15.790 -1.253 -10.522 1.00 81.44 85 LYS A O 1
ATOM 699 N N . TYR A 1 86 ? 17.700 -2.080 -9.698 1.00 81.88 86 TYR A N 1
ATOM 700 C CA . TYR A 1 86 ? 17.041 -2.863 -8.646 1.00 81.88 86 TYR A CA 1
ATOM 701 C C . TYR A 1 86 ? 16.153 -1.997 -7.737 1.00 81.88 86 TYR A C 1
ATOM 703 O O . TYR A 1 86 ? 15.151 -2.478 -7.209 1.00 81.88 86 TYR A O 1
ATOM 711 N N . TRP A 1 87 ? 16.465 -0.703 -7.601 1.00 80.81 87 TRP A N 1
ATOM 712 C CA . TRP A 1 87 ? 15.647 0.248 -6.848 1.00 80.81 87 TRP A CA 1
ATOM 713 C C . TRP A 1 87 ? 14.244 0.449 -7.429 1.00 80.81 87 TRP A C 1
ATOM 715 O O . TRP A 1 87 ? 13.321 0.757 -6.673 1.00 80.81 87 TRP A O 1
ATOM 725 N N . ALA A 1 88 ? 14.056 0.217 -8.733 1.00 82.56 88 ALA A N 1
ATOM 726 C CA . ALA A 1 88 ? 12.742 0.253 -9.369 1.00 82.56 88 ALA A CA 1
ATOM 727 C C . ALA A 1 88 ? 11.791 -0.813 -8.795 1.00 82.56 88 ALA A C 1
ATOM 729 O O . ALA A 1 88 ? 10.592 -0.593 -8.665 1.00 82.56 88 ALA A O 1
ATOM 730 N N . VAL A 1 89 ? 12.334 -1.969 -8.410 1.00 83.44 89 VAL A N 1
ATOM 731 C CA . VAL A 1 89 ? 11.565 -3.077 -7.825 1.00 83.44 89 VAL A CA 1
ATOM 732 C C . VAL A 1 89 ? 11.567 -3.002 -6.300 1.00 83.44 89 VAL A C 1
AT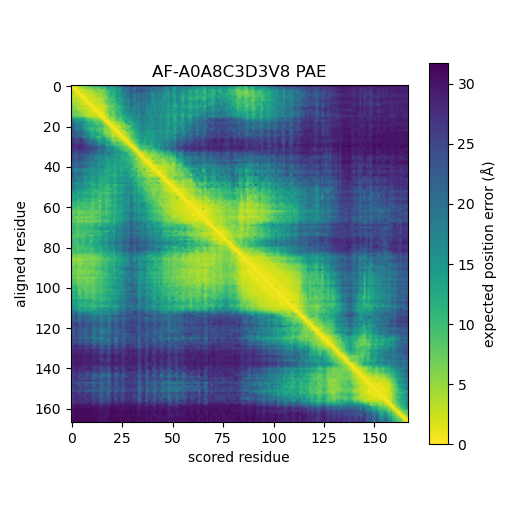OM 734 O O . VAL A 1 89 ? 10.573 -3.330 -5.659 1.00 83.44 89 VAL A O 1
ATOM 737 N N . ALA A 1 90 ? 12.651 -2.515 -5.698 1.00 84.81 90 ALA A N 1
ATOM 738 C CA . ALA A 1 90 ? 12.739 -2.384 -4.250 1.00 84.81 90 ALA A CA 1
ATOM 739 C C . ALA A 1 90 ? 11.672 -1.424 -3.692 1.00 84.81 90 ALA A C 1
ATOM 741 O O . ALA A 1 90 ? 11.051 -1.725 -2.679 1.00 84.81 90 ALA A O 1
ATOM 742 N N . LEU A 1 91 ? 11.410 -0.301 -4.371 1.00 80.62 91 LEU A N 1
ATOM 743 C CA . LEU A 1 91 ? 10.405 0.693 -3.970 1.00 80.62 91 LEU A CA 1
ATOM 744 C C . LEU A 1 91 ? 8.990 0.117 -3.749 1.00 80.62 91 LEU A C 1
ATOM 746 O O . LEU A 1 91 ? 8.468 0.266 -2.640 1.00 80.62 91 LEU A O 1
ATOM 750 N N . PRO A 1 92 ? 8.351 -0.544 -4.737 1.00 84.06 92 PRO A N 1
ATOM 751 C CA . PRO A 1 92 ? 7.027 -1.130 -4.539 1.00 84.06 92 PRO A CA 1
ATOM 752 C C . PRO A 1 92 ? 7.033 -2.239 -3.480 1.00 84.06 92 PRO A C 1
ATOM 754 O O . PRO A 1 92 ? 6.071 -2.355 -2.722 1.00 84.06 92 PRO A O 1
ATOM 757 N N . VAL A 1 93 ? 8.122 -3.005 -3.361 1.00 89.06 93 VAL A N 1
ATOM 758 C CA . VAL A 1 93 ? 8.252 -4.048 -2.331 1.00 89.06 93 VAL A CA 1
ATOM 759 C C . VAL A 1 93 ? 8.305 -3.442 -0.925 1.00 89.06 93 VAL A C 1
ATOM 761 O O . VAL A 1 93 ? 7.560 -3.879 -0.049 1.00 89.06 93 VAL A O 1
ATOM 764 N N . TYR A 1 94 ? 9.111 -2.400 -0.698 1.00 85.25 94 TYR A N 1
ATOM 765 C CA . TYR A 1 94 ? 9.159 -1.706 0.595 1.00 85.25 94 TYR A CA 1
ATOM 766 C C . TYR A 1 94 ? 7.812 -1.081 0.966 1.00 85.25 94 TYR A C 1
ATOM 768 O O . TYR A 1 94 ? 7.427 -1.128 2.134 1.00 85.25 94 TYR A O 1
ATOM 776 N N . LEU A 1 95 ? 7.075 -0.539 -0.010 1.00 85.12 95 LEU A N 1
ATOM 777 C CA . LEU A 1 95 ? 5.735 0.002 0.219 1.00 85.12 95 LEU A CA 1
ATOM 778 C C . LEU A 1 95 ? 4.769 -1.094 0.689 1.00 85.12 95 LEU A C 1
ATOM 780 O O . LEU A 1 95 ? 4.073 -0.896 1.683 1.00 85.12 95 LEU A O 1
ATOM 784 N N . LEU A 1 96 ? 4.758 -2.260 0.035 1.00 89.00 96 LEU A N 1
ATOM 785 C CA . LEU A 1 96 ? 3.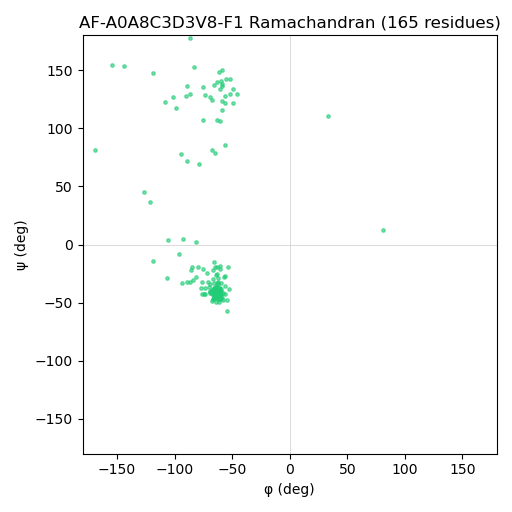921 -3.393 0.449 1.00 89.00 96 LEU A CA 1
ATOM 786 C C . LEU A 1 96 ? 4.255 -3.866 1.869 1.00 89.00 96 LEU A C 1
ATOM 788 O O . LEU A 1 96 ? 3.348 -4.085 2.673 1.00 89.00 96 LEU A O 1
ATOM 792 N N . VAL A 1 97 ? 5.545 -3.967 2.201 1.00 91.44 97 VAL A N 1
ATOM 793 C CA . VAL A 1 97 ? 5.995 -4.338 3.552 1.00 91.44 97 VAL A CA 1
ATOM 794 C C . VAL A 1 97 ? 5.554 -3.294 4.581 1.00 91.44 97 VAL A C 1
ATOM 796 O O . VAL A 1 97 ? 5.019 -3.659 5.626 1.00 91.44 97 VAL A O 1
ATOM 799 N N . ALA A 1 98 ? 5.708 -2.001 4.282 1.00 88.56 98 ALA A N 1
ATOM 800 C CA . ALA A 1 98 ? 5.275 -0.922 5.167 1.00 88.56 98 ALA A CA 1
ATOM 801 C C . ALA A 1 98 ? 3.755 -0.941 5.408 1.00 88.56 98 ALA A C 1
ATOM 803 O O . ALA A 1 98 ? 3.317 -0.775 6.546 1.00 88.56 98 ALA A O 1
ATOM 804 N N . VAL A 1 99 ? 2.952 -1.199 4.370 1.00 89.25 99 VAL A N 1
ATOM 805 C CA . VAL A 1 99 ? 1.493 -1.369 4.498 1.00 89.25 99 VAL A CA 1
ATOM 806 C C . VAL A 1 99 ? 1.156 -2.584 5.366 1.00 89.25 99 VAL A C 1
ATOM 808 O O . VAL A 1 99 ? 0.299 -2.479 6.242 1.00 89.25 99 VAL A O 1
ATOM 811 N N . GLY A 1 100 ? 1.849 -3.710 5.175 1.00 93.31 100 GLY A N 1
ATOM 812 C CA . GLY A 1 100 ? 1.670 -4.912 5.996 1.00 93.31 100 GLY A CA 1
ATOM 813 C C . GLY A 1 100 ? 1.973 -4.664 7.476 1.00 93.31 100 GLY A C 1
ATOM 814 O O . GLY A 1 100 ? 1.160 -4.994 8.339 1.00 93.31 100 GLY A O 1
ATOM 815 N N . ILE A 1 101 ? 3.096 -4.002 7.771 1.00 92.88 101 ILE A N 1
ATOM 816 C CA . ILE A 1 101 ? 3.453 -3.585 9.136 1.00 92.88 101 ILE A CA 1
ATOM 817 C C . ILE A 1 101 ? 2.383 -2.641 9.700 1.00 92.88 101 ILE A C 1
ATOM 819 O O . ILE A 1 101 ? 1.938 -2.829 10.830 1.00 92.88 101 ILE A O 1
ATOM 823 N N . GLY A 1 102 ? 1.924 -1.667 8.909 1.00 91.94 102 GLY A N 1
ATOM 824 C CA . GLY A 1 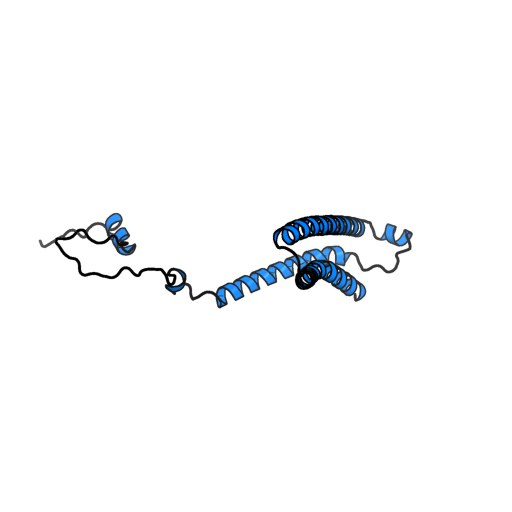102 ? 0.848 -0.755 9.295 1.00 91.94 102 GLY A CA 1
ATOM 825 C C . GLY A 1 102 ? -0.436 -1.488 9.688 1.00 91.94 102 GLY A C 1
ATOM 826 O O . GLY A 1 102 ? -1.028 -1.162 10.712 1.00 91.94 102 GLY A O 1
ATOM 827 N N . TYR A 1 103 ? -0.827 -2.520 8.937 1.00 92.00 103 TYR A N 1
ATOM 828 C CA . TYR A 1 103 ? -1.992 -3.353 9.248 1.00 92.00 103 TYR A CA 1
ATOM 829 C C . TYR A 1 103 ? -1.843 -4.117 10.566 1.00 92.00 103 TYR A C 1
ATOM 831 O O . TYR A 1 103 ? -2.770 -4.131 11.375 1.00 92.00 103 TYR A O 1
ATOM 839 N N . ILE A 1 104 ? -0.678 -4.725 10.801 1.00 93.69 104 ILE A N 1
ATOM 840 C CA . ILE A 1 104 ? -0.394 -5.456 12.044 1.00 93.69 104 ILE A CA 1
ATOM 841 C C . ILE A 1 104 ? -0.432 -4.502 13.241 1.00 93.69 104 ILE A C 1
ATOM 843 O O . ILE A 1 104 ? -1.036 -4.817 14.266 1.00 93.69 104 ILE A O 1
ATOM 847 N N . LEU A 1 105 ? 0.168 -3.317 13.107 1.00 91.56 105 LEU A N 1
ATOM 848 C CA . LEU A 1 105 ? 0.148 -2.293 14.151 1.00 91.56 105 LEU A CA 1
ATOM 849 C C . LEU A 1 105 ? -1.265 -1.773 14.407 1.00 91.56 105 LEU A C 1
ATOM 851 O O . LEU A 1 105 ? -1.658 -1.659 15.562 1.00 91.56 105 LEU A O 1
ATOM 855 N N . LEU A 1 106 ? -2.042 -1.500 13.358 1.00 89.38 106 LEU A N 1
ATOM 856 C CA . LEU A 1 106 ? -3.444 -1.099 13.481 1.00 89.38 106 LEU A CA 1
ATOM 857 C C . LEU A 1 106 ? -4.257 -2.163 14.212 1.00 89.38 106 LEU A C 1
ATOM 859 O O . LEU A 1 106 ? -5.002 -1.834 15.128 1.00 89.38 106 LEU A O 1
ATOM 863 N N . PHE A 1 107 ? -4.087 -3.434 13.855 1.00 88.25 107 PHE A N 1
ATOM 864 C CA . PHE A 1 107 ? -4.730 -4.538 14.556 1.00 88.25 107 PHE A CA 1
ATOM 865 C C . PHE A 1 107 ? -4.313 -4.595 16.031 1.00 88.25 107 PHE A C 1
ATOM 867 O O . PHE A 1 107 ? -5.172 -4.700 16.905 1.00 88.25 107 PHE A O 1
ATOM 874 N N . GLY A 1 108 ? -3.017 -4.454 16.321 1.00 87.31 108 GLY A N 1
ATOM 875 C CA . GLY A 1 108 ? -2.500 -4.410 17.689 1.00 87.31 108 GLY A CA 1
ATOM 876 C C . GLY A 1 108 ? -3.064 -3.241 18.500 1.00 87.31 108 GLY A C 1
ATOM 877 O O . GLY A 1 108 ? -3.531 -3.441 19.617 1.00 87.31 108 GLY A O 1
ATOM 878 N N . ILE A 1 109 ? -3.086 -2.034 17.932 1.00 88.38 109 ILE A N 1
ATOM 879 C CA . ILE A 1 109 ? -3.658 -0.834 18.562 1.00 88.38 109 ILE A CA 1
ATOM 880 C C . ILE A 1 109 ? -5.157 -1.011 18.790 1.00 88.38 109 ILE A C 1
ATOM 882 O O . ILE A 1 109 ? -5.642 -0.723 19.881 1.00 88.38 109 ILE A O 1
ATOM 886 N N . ASN A 1 110 ? -5.883 -1.530 17.800 1.00 87.00 110 ASN A N 1
ATOM 887 C CA . ASN A 1 110 ? -7.305 -1.822 17.935 1.00 87.00 110 ASN A CA 1
ATOM 888 C C . ASN A 1 110 ? -7.549 -2.838 19.055 1.00 87.00 110 ASN A C 1
ATOM 890 O O . ASN A 1 110 ? -8.452 -2.634 19.858 1.00 87.00 110 ASN A O 1
ATOM 894 N N . MET A 1 111 ? -6.722 -3.879 19.175 1.00 80.94 111 MET A N 1
ATOM 895 C CA . MET A 1 111 ? -6.843 -4.861 20.256 1.00 80.94 111 MET A CA 1
ATOM 896 C C . MET A 1 111 ? -6.514 -4.259 21.631 1.00 80.94 111 MET A C 1
ATOM 898 O O . MET A 1 111 ? -7.204 -4.554 22.598 1.00 80.94 111 MET A O 1
ATOM 902 N N . MET A 1 112 ? -5.505 -3.387 21.730 1.00 82.69 112 MET A N 1
ATOM 903 C CA . MET A 1 112 ? -5.167 -2.690 22.982 1.00 82.69 112 MET A CA 1
ATOM 904 C C . MET A 1 112 ? -6.225 -1.655 23.391 1.00 82.69 112 MET A C 1
ATOM 906 O O . MET A 1 112 ? -6.447 -1.441 24.580 1.00 82.69 112 MET A O 1
ATOM 910 N N . SER A 1 113 ? -6.865 -1.001 22.419 1.00 79.50 113 SER A N 1
ATOM 911 C CA . SER A 1 113 ? -7.882 0.027 22.660 1.00 79.50 113 SER A CA 1
ATOM 912 C C . SER A 1 113 ? -9.287 -0.545 22.873 1.00 79.50 113 SER A C 1
ATOM 914 O O . SER A 1 113 ? -10.147 0.163 23.397 1.00 79.50 113 SER A O 1
ATOM 916 N N . THR A 1 114 ? -9.550 -1.782 22.447 1.00 72.62 114 THR A N 1
ATOM 917 C CA . THR A 1 114 ? -10.864 -2.421 22.594 1.00 72.62 114 THR A CA 1
ATOM 918 C C . THR A 1 114 ? -10.933 -3.163 23.925 1.00 72.62 114 THR A C 1
ATOM 920 O O . THR A 1 114 ? -10.001 -3.863 24.314 1.00 72.62 114 THR A O 1
ATOM 923 N N . ALA A 1 115 ? -12.053 -3.021 24.637 1.00 67.12 115 ALA A N 1
ATOM 924 C CA . ALA A 1 115 ? -12.316 -3.798 25.843 1.00 67.12 115 ALA A CA 1
ATOM 925 C C . ALA A 1 115 ? -12.298 -5.310 25.523 1.00 67.12 115 ALA A C 1
ATOM 927 O O . ALA A 1 115 ? -12.635 -5.698 24.400 1.00 67.12 115 ALA A O 1
ATOM 928 N N . PRO A 1 116 ? -11.922 -6.186 26.476 1.00 66.81 116 PRO A N 1
ATOM 929 C CA . PRO A 1 116 ? -11.876 -7.626 26.233 1.00 66.81 116 PRO A CA 1
ATOM 930 C C . PRO A 1 116 ? -13.205 -8.125 25.649 1.00 66.81 116 PRO A C 1
ATOM 932 O O . PRO A 1 116 ? -14.271 -7.667 26.060 1.00 66.81 116 PRO A O 1
ATOM 935 N N . LEU A 1 117 ? -13.147 -9.087 24.718 1.00 62.22 117 LEU A N 1
ATOM 936 C CA . LEU A 1 117 ? -14.313 -9.626 23.986 1.00 62.22 117 LEU A CA 1
ATOM 937 C C . LEU A 1 117 ? -15.449 -10.122 24.899 1.00 62.22 117 LEU A C 1
ATOM 939 O O . LEU A 1 117 ? -16.586 -10.249 24.463 1.00 62.22 117 LEU A O 1
ATOM 943 N N . ASN A 1 118 ? -15.133 -10.395 26.165 1.00 61.88 118 ASN A N 1
ATOM 944 C CA . ASN A 1 118 ? -16.065 -10.871 27.180 1.00 61.88 118 ASN A CA 1
ATOM 945 C C . ASN A 1 118 ? -16.700 -9.739 28.015 1.00 61.88 118 ASN A C 1
ATOM 947 O O . ASN A 1 118 ? -17.392 -10.005 28.996 1.00 61.88 118 ASN A O 1
ATOM 951 N N . SER A 1 119 ? -16.435 -8.470 27.684 1.00 68.38 119 SER A N 1
ATOM 952 C CA . SER A 1 119 ? -17.008 -7.327 28.393 1.00 68.38 119 SER A CA 1
ATOM 953 C C . SER A 1 119 ? -18.335 -6.912 27.756 1.00 68.38 119 SER A C 1
ATOM 955 O O . SER A 1 119 ? -18.425 -6.648 26.558 1.00 68.38 119 SER A O 1
ATOM 957 N N . THR A 1 120 ? -19.383 -6.798 28.570 1.00 62.47 120 THR A N 1
ATOM 958 C CA . THR A 1 120 ? -20.699 -6.321 28.115 1.00 62.47 120 THR A CA 1
ATOM 959 C C . THR A 1 120 ? -20.657 -4.875 27.618 1.00 62.47 120 THR A C 1
ATOM 961 O O . THR A 1 120 ? -21.520 -4.469 26.850 1.00 62.47 120 THR A O 1
ATOM 964 N N . HIS A 1 121 ? -19.630 -4.112 28.007 1.00 66.00 121 HIS A N 1
ATOM 965 C CA . HIS A 1 121 ? -19.401 -2.732 27.579 1.00 66.00 121 HIS A CA 1
ATOM 966 C C . HIS A 1 121 ? -19.113 -2.581 26.079 1.00 66.00 121 HIS A C 1
ATOM 968 O O . HIS A 1 121 ? -19.306 -1.494 25.548 1.00 66.00 121 HIS A O 1
ATOM 974 N N . THR A 1 122 ? -18.705 -3.647 25.383 1.00 64.88 122 THR A N 1
ATOM 975 C CA . THR A 1 122 ? -18.544 -3.620 23.919 1.00 64.88 122 THR A CA 1
ATOM 976 C C . THR A 1 122 ? -19.896 -3.671 23.191 1.00 64.88 122 THR A C 1
ATOM 978 O O . THR A 1 122 ? -19.989 -3.263 22.038 1.00 64.88 122 THR A O 1
ATOM 981 N N . VAL A 1 123 ? -20.952 -4.158 23.858 1.00 67.81 123 VAL A N 1
ATOM 982 C CA . VAL A 1 123 ? -22.307 -4.323 23.294 1.00 67.81 123 VAL A CA 1
ATOM 983 C C . VAL A 1 123 ? -23.283 -3.272 23.836 1.00 67.81 123 VAL A C 1
ATOM 985 O O . VAL A 1 123 ? -24.231 -2.904 23.148 1.00 67.81 123 VAL A O 1
ATOM 988 N N . THR A 1 124 ? -23.068 -2.772 25.056 1.00 67.88 124 THR A N 1
ATOM 989 C CA . THR A 1 124 ? -23.970 -1.821 25.720 1.00 67.88 124 THR A CA 1
ATOM 990 C C . THR A 1 124 ? -23.360 -0.424 25.792 1.00 67.88 124 THR A C 1
ATOM 992 O O . THR A 1 124 ? -22.308 -0.248 26.409 1.00 67.88 124 THR A O 1
ATOM 995 N N . ASP A 1 125 ? -24.044 0.573 25.234 1.00 77.62 125 ASP A N 1
ATOM 996 C CA . ASP A 1 125 ? -23.691 1.986 25.376 1.00 77.62 125 ASP A CA 1
ATOM 997 C C . ASP A 1 125 ? -24.308 2.608 26.649 1.00 77.62 125 ASP A C 1
ATOM 999 O O . ASP A 1 125 ? -25.037 1.957 27.399 1.00 77.62 125 ASP A O 1
ATOM 1003 N N . ASN A 1 126 ? -24.025 3.888 26.917 1.00 75.56 126 ASN A N 1
ATOM 1004 C CA . ASN A 1 126 ? -24.582 4.592 28.084 1.00 75.56 126 ASN A CA 1
ATOM 1005 C C . ASN A 1 126 ? -26.112 4.778 28.015 1.00 75.56 126 ASN A C 1
ATOM 1007 O O . ASN A 1 126 ? -26.735 5.091 29.030 1.00 75.56 126 ASN A O 1
ATOM 1011 N N . TYR A 1 127 ? -26.716 4.595 26.838 1.00 75.00 127 TYR A N 1
ATOM 1012 C CA . TYR A 1 127 ? -28.160 4.685 26.626 1.00 75.00 127 TYR A CA 1
ATOM 1013 C C . TYR A 1 127 ? -28.851 3.313 26.663 1.00 75.00 127 TYR A C 1
ATOM 1015 O O . TYR A 1 127 ? -30.084 3.252 26.717 1.00 75.00 127 TYR A O 1
ATOM 1023 N N . ALA A 1 128 ? -28.087 2.216 26.704 1.00 76.75 128 ALA A N 1
ATOM 1024 C CA . ALA A 1 128 ? -28.599 0.863 26.811 1.00 76.75 128 ALA A CA 1
ATOM 1025 C C . ALA A 1 128 ? -29.336 0.680 28.142 1.00 76.75 128 ALA A C 1
ATOM 1027 O O . ALA A 1 128 ? -28.750 0.567 29.225 1.00 76.75 128 ALA A O 1
ATOM 1028 N N . LYS A 1 129 ? -30.667 0.612 28.068 1.00 71.00 129 LYS A N 1
ATOM 1029 C CA . LYS A 1 129 ? -31.500 0.295 29.226 1.00 71.00 129 LYS A CA 1
ATOM 1030 C C . LYS A 1 129 ? -31.399 -1.196 29.510 1.00 71.00 129 LYS A C 1
ATOM 1032 O O . LYS A 1 129 ? -31.974 -2.011 28.794 1.00 71.00 129 LYS A O 1
ATOM 1037 N N . LYS A 1 130 ? -30.694 -1.558 30.585 1.00 68.00 130 LYS A N 1
ATOM 1038 C CA . LYS A 1 130 ? -30.718 -2.932 31.104 1.00 68.00 130 LYS A CA 1
ATOM 1039 C C . LYS A 1 130 ? -32.170 -3.310 31.393 1.00 68.00 130 LYS A C 1
ATOM 1041 O O . LYS A 1 130 ? -32.870 -2.570 32.087 1.00 68.00 130 LYS A O 1
ATOM 1046 N N . GLN A 1 131 ? -32.618 -4.446 30.865 1.00 66.38 131 GLN A N 1
ATOM 1047 C CA . GLN A 1 131 ? -33.939 -4.982 31.177 1.00 66.38 131 GLN A CA 1
ATOM 1048 C C . GLN A 1 131 ? -34.007 -5.240 32.676 1.00 66.38 131 GLN A C 1
ATOM 1050 O O . GLN A 1 131 ? -33.368 -6.149 33.200 1.00 66.38 131 GLN A O 1
ATOM 1055 N N . GLN A 1 132 ? -34.742 -4.391 33.388 1.00 63.66 132 GLN A N 1
ATOM 1056 C CA . GLN A 1 132 ? -34.954 -4.599 34.806 1.00 63.66 132 GLN A CA 1
ATOM 1057 C C . GLN A 1 132 ? -35.855 -5.819 34.976 1.00 63.66 132 GLN A C 1
ATOM 1059 O O . GLN A 1 132 ? -36.939 -5.886 34.392 1.00 63.66 132 GLN A O 1
ATOM 1064 N N . GLN A 1 133 ? -35.418 -6.779 35.792 1.00 58.84 133 GLN A N 1
ATOM 1065 C CA . GLN A 1 133 ? -36.282 -7.829 36.327 1.00 58.84 133 GLN A CA 1
ATOM 1066 C C . GLN A 1 133 ? -37.321 -7.172 37.246 1.00 58.84 133 GLN A C 1
ATOM 1068 O O . GLN A 1 133 ? -37.193 -7.170 38.467 1.00 58.84 133 GLN A O 1
ATOM 1073 N N . LYS A 1 134 ? -38.359 -6.567 36.663 1.00 60.66 134 LYS A N 1
ATOM 1074 C CA . LYS A 1 134 ? -39.583 -6.279 37.406 1.00 60.66 134 LYS A CA 1
ATOM 1075 C C . LYS A 1 134 ? -40.223 -7.613 37.780 1.00 60.66 134 LYS A C 1
ATOM 1077 O O . LYS A 1 134 ? -40.257 -8.532 36.959 1.00 60.66 134 LYS A O 1
ATOM 1082 N N . LYS A 1 135 ? -40.703 -7.713 39.025 1.00 59.50 135 LYS A N 1
ATOM 1083 C CA . LYS A 1 135 ? -41.502 -8.855 39.483 1.00 59.50 135 LYS A CA 1
ATOM 1084 C C . LYS A 1 135 ? -42.656 -9.063 38.507 1.00 59.50 135 LYS A C 1
ATOM 1086 O O . LYS A 1 135 ? -43.353 -8.110 38.167 1.00 59.50 135 LYS A O 1
ATOM 1091 N N . PHE A 1 136 ? -42.806 -10.302 38.059 1.00 59.28 136 PHE A N 1
ATOM 1092 C CA . PHE A 1 136 ? -43.940 -10.743 37.264 1.00 59.28 136 PHE A CA 1
ATOM 1093 C C . PHE A 1 136 ? -45.224 -10.443 38.051 1.00 59.28 136 PHE A C 1
ATOM 1095 O O . PHE A 1 136 ? -45.345 -10.862 39.201 1.00 59.28 136 PHE A O 1
ATOM 1102 N N . GLN A 1 137 ? -46.124 -9.649 37.474 1.00 63.91 137 GLN A N 1
ATOM 1103 C CA . GLN A 1 137 ? -47.479 -9.462 37.990 1.00 63.91 137 GLN A CA 1
ATOM 1104 C C . GLN A 1 137 ? -48.389 -10.366 37.161 1.00 63.91 137 GLN A C 1
ATOM 1106 O O . GLN A 1 137 ? -48.475 -10.176 35.952 1.00 63.91 137 GLN A O 1
ATOM 1111 N N . GLU A 1 138 ? -49.028 -11.347 37.803 1.00 63.47 138 GLU A N 1
ATOM 1112 C CA . GLU A 1 138 ? -49.854 -12.378 37.146 1.00 63.47 138 GLU A CA 1
ATOM 1113 C C . GLU A 1 138 ? -51.060 -11.820 36.375 1.00 63.47 138 GLU A C 1
ATOM 1115 O O . GLU A 1 138 ? -51.548 -12.473 35.460 1.00 63.47 138 GLU A O 1
ATOM 1120 N N . GLU A 1 139 ? -51.509 -10.603 36.687 1.00 67.19 139 GLU A N 1
ATOM 1121 C CA . GLU A 1 139 ? -52.709 -9.995 36.090 1.00 67.19 139 GLU A CA 1
ATOM 1122 C C . GLU A 1 139 ? -52.411 -8.888 35.062 1.00 67.19 139 GLU A C 1
ATOM 1124 O O . GLU A 1 139 ? -53.333 -8.260 34.543 1.00 67.19 139 GLU A O 1
ATOM 1129 N N . ALA A 1 140 ? -51.139 -8.626 34.742 1.00 72.75 140 ALA A N 1
ATOM 1130 C CA . ALA A 1 140 ? -50.753 -7.584 33.790 1.00 72.75 140 ALA A CA 1
ATOM 1131 C C . ALA A 1 140 ? -50.000 -8.160 32.587 1.00 72.75 140 ALA A C 1
ATOM 1133 O O . ALA A 1 140 ? -49.225 -9.109 32.701 1.00 72.75 140 ALA A O 1
ATOM 1134 N N . ILE A 1 141 ? -50.184 -7.535 31.420 1.00 74.44 141 ILE A N 1
ATOM 1135 C CA . ILE A 1 141 ? -49.421 -7.868 30.212 1.00 74.44 141 ILE A CA 1
ATOM 1136 C C . ILE A 1 141 ? -47.927 -7.655 30.517 1.00 74.44 141 ILE A C 1
ATOM 1138 O O . ILE A 1 141 ? -47.544 -6.551 30.926 1.00 74.44 141 ILE A O 1
ATOM 1142 N N . PRO A 1 142 ? -47.069 -8.679 30.342 1.00 70.69 142 PRO A N 1
ATOM 1143 C CA . PRO A 1 142 ? -45.660 -8.566 30.676 1.00 70.69 142 PRO A CA 1
ATOM 1144 C C . PRO A 1 142 ? -44.990 -7.504 29.802 1.00 70.69 142 PRO A C 1
ATOM 1146 O O . PRO A 1 142 ? -45.248 -7.398 28.603 1.00 70.69 142 PRO A O 1
ATOM 1149 N N . ALA A 1 143 ? -44.103 -6.715 30.410 1.00 71.88 143 ALA A N 1
ATOM 1150 C CA . ALA A 1 143 ? -43.325 -5.724 29.677 1.00 71.88 143 ALA A CA 1
ATOM 1151 C C . ALA A 1 143 ? -42.491 -6.408 28.583 1.00 71.88 143 ALA A C 1
ATOM 1153 O O . ALA A 1 143 ? -41.860 -7.435 28.843 1.00 71.88 143 ALA A O 1
ATOM 1154 N N . LEU A 1 144 ? -42.471 -5.813 27.385 1.00 75.69 144 LEU A N 1
ATOM 1155 C CA . LEU A 1 144 ? -41.698 -6.317 26.253 1.00 75.69 144 LEU A CA 1
ATOM 1156 C C . LEU A 1 144 ? -40.213 -6.383 26.638 1.00 75.69 144 LEU A C 1
ATOM 1158 O O . LEU A 1 144 ? -39.591 -5.364 26.950 1.00 75.69 144 LEU A O 1
ATOM 1162 N N . ARG A 1 145 ? -39.673 -7.600 26.666 1.00 76.88 145 ARG A N 1
ATOM 1163 C CA . ARG A 1 145 ? -38.290 -7.903 27.034 1.00 76.88 145 ARG A CA 1
ATOM 1164 C C . ARG A 1 145 ? -37.774 -9.051 26.184 1.00 76.88 145 ARG A C 1
ATOM 1166 O O . ARG A 1 145 ? -38.544 -9.904 25.750 1.00 76.88 145 ARG A O 1
ATOM 1173 N N . ASP A 1 146 ? -36.468 -9.077 26.009 1.00 80.44 146 ASP A N 1
ATOM 1174 C CA . ASP A 1 146 ? -35.781 -10.115 25.271 1.00 80.44 146 ASP A CA 1
ATOM 1175 C C . ASP A 1 146 ? -35.730 -11.369 26.135 1.00 80.44 146 ASP A C 1
ATOM 1177 O O . ASP A 1 146 ? -35.465 -11.340 27.345 1.00 80.44 146 ASP A O 1
ATOM 1181 N N . ILE A 1 147 ? -36.023 -12.490 25.495 1.00 81.69 147 ILE A N 1
ATOM 1182 C CA . ILE A 1 147 ? -35.885 -13.807 26.094 1.00 81.69 147 ILE A CA 1
ATOM 1183 C C . ILE A 1 147 ? -34.431 -14.231 25.854 1.00 81.69 147 ILE A C 1
ATOM 1185 O O . ILE A 1 147 ? -33.959 -14.139 24.717 1.00 81.69 147 ILE A O 1
ATOM 1189 N N . PRO A 1 148 ? -33.688 -14.673 26.884 1.00 81.75 148 PRO A N 1
ATOM 1190 C CA . PRO A 1 148 ? -32.315 -15.113 26.688 1.00 81.75 148 PRO A CA 1
ATOM 1191 C C . PRO A 1 148 ? -32.276 -16.272 25.688 1.00 81.75 148 PRO A C 1
ATOM 1193 O O . PRO A 1 148 ? -33.099 -17.186 25.744 1.00 81.75 148 PRO A O 1
ATOM 1196 N N . ILE A 1 149 ? -31.291 -16.245 24.787 1.00 83.69 149 ILE A N 1
ATOM 1197 C CA . ILE A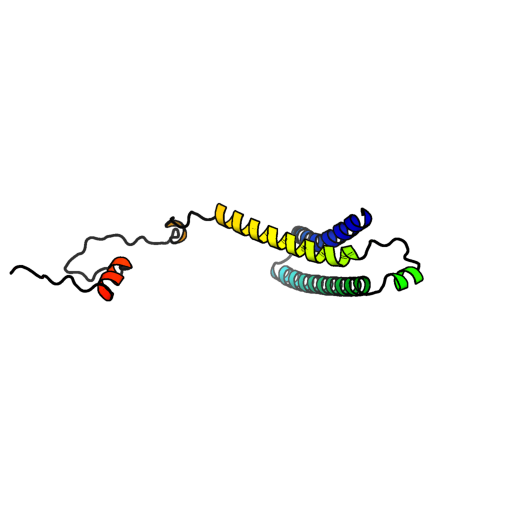 1 149 ? -31.177 -17.208 23.681 1.00 83.69 149 ILE A CA 1
ATOM 1198 C C . ILE A 1 149 ? -31.126 -18.666 24.160 1.00 83.69 149 ILE A C 1
ATOM 1200 O O . ILE A 1 149 ? -31.589 -19.563 23.467 1.00 83.69 149 ILE A O 1
ATOM 1204 N N . SER A 1 150 ? -30.625 -18.914 25.373 1.00 84.06 150 SER A N 1
ATOM 1205 C CA . SER A 1 150 ? -30.641 -20.233 26.009 1.00 84.06 150 SER A CA 1
ATOM 1206 C C . SER A 1 150 ? -32.057 -20.760 26.264 1.00 84.06 150 SER A C 1
ATOM 1208 O O . SER A 1 150 ? -32.305 -21.947 26.069 1.00 84.06 150 SER A O 1
ATOM 1210 N N . GLU A 1 151 ? -32.988 -19.894 26.671 1.00 85.38 151 GLU A N 1
ATOM 1211 C CA . GLU A 1 151 ? -34.385 -20.256 26.927 1.00 85.38 151 GLU A CA 1
ATOM 1212 C C . GLU A 1 151 ? -35.137 -20.470 25.609 1.00 85.38 151 GLU A C 1
ATOM 1214 O O . GLU A 1 151 ? -35.830 -21.472 25.460 1.00 85.38 151 GLU A O 1
ATOM 1219 N N . VAL A 1 152 ? -34.918 -19.595 24.616 1.00 87.38 152 VAL A N 1
ATOM 1220 C CA . VAL A 1 152 ? -35.461 -19.759 23.253 1.00 87.38 152 VAL A CA 1
ATOM 1221 C C . VAL A 1 152 ? -34.992 -21.084 22.656 1.00 87.38 152 VAL A C 1
ATOM 1223 O O . VAL A 1 152 ? -35.801 -21.872 22.169 1.00 87.38 152 VAL A O 1
ATOM 1226 N N . ASN A 1 153 ? -33.694 -21.380 22.760 1.00 87.44 153 ASN A N 1
ATOM 1227 C CA . ASN A 1 153 ? -33.147 -22.632 22.256 1.00 87.44 153 ASN A CA 1
ATOM 1228 C C . ASN A 1 153 ? -33.733 -23.850 22.981 1.00 87.44 153 ASN A C 1
ATOM 1230 O O . ASN A 1 153 ? -33.977 -24.875 22.349 1.00 87.44 153 ASN A O 1
ATOM 1234 N N . ARG A 1 154 ? -33.999 -23.747 24.289 1.00 85.50 154 ARG A N 1
ATOM 1235 C CA . ARG A 1 154 ? -34.667 -24.813 25.041 1.00 85.50 154 ARG A CA 1
ATOM 1236 C C . ARG A 1 154 ? -36.117 -25.007 24.601 1.00 85.50 154 ARG A C 1
ATOM 1238 O O . ARG A 1 154 ? -36.535 -26.149 24.489 1.00 85.50 154 ARG A O 1
ATOM 1245 N N . MET A 1 155 ? -36.853 -23.935 24.320 1.00 85.94 155 MET A N 1
ATOM 1246 C CA . MET A 1 155 ? -38.241 -24.022 23.847 1.00 85.94 155 MET A CA 1
ATOM 1247 C C . MET A 1 155 ? -38.355 -24.619 22.442 1.00 85.94 155 MET A C 1
ATOM 1249 O O . MET A 1 155 ? -39.260 -25.408 22.193 1.00 85.94 155 MET A O 1
ATOM 1253 N N . PHE A 1 156 ? -37.462 -24.242 21.523 1.00 85.19 156 PHE A N 1
ATOM 1254 C CA . PHE A 1 156 ? -37.554 -24.677 20.126 1.00 85.19 156 PHE A CA 1
ATOM 1255 C C . PHE A 1 156 ? -36.838 -25.998 19.832 1.00 85.19 156 PHE A C 1
ATOM 1257 O O . PHE A 1 156 ? -37.279 -26.731 18.949 1.00 85.19 156 PHE A O 1
ATOM 1264 N N . PHE A 1 157 ? -35.731 -26.298 20.521 1.00 85.50 157 PHE A N 1
ATOM 1265 C CA . PHE A 1 157 ? -34.843 -27.404 20.138 1.00 85.50 157 PHE A CA 1
ATOM 1266 C C . PHE A 1 157 ? -34.697 -28.504 21.188 1.00 85.50 157 PHE A C 1
ATOM 1268 O O . PHE A 1 157 ? -34.181 -29.571 20.855 1.00 85.50 157 PHE A O 1
ATOM 1275 N N . LEU A 1 158 ? -35.118 -28.286 22.439 1.00 81.31 158 LEU A N 1
ATOM 1276 C CA . LEU A 1 158 ? -35.089 -29.338 23.452 1.00 81.31 158 LEU A CA 1
ATOM 1277 C C . LEU A 1 158 ? -36.499 -29.916 23.621 1.00 81.31 158 LEU A C 1
ATOM 1279 O O . LEU A 1 158 ? -37.436 -29.155 23.852 1.00 81.31 158 LEU A O 1
ATOM 1283 N N . PRO A 1 159 ? -36.677 -31.247 23.511 1.00 71.38 159 PRO A N 1
ATOM 1284 C CA . PRO A 1 159 ? -37.964 -31.858 23.797 1.00 71.38 159 PRO A CA 1
ATOM 1285 C C . PRO A 1 159 ? -38.321 -31.552 25.250 1.00 71.38 159 PRO A C 1
ATOM 1287 O O . PRO A 1 159 ? -37.474 -31.676 26.143 1.00 71.38 159 PRO A O 1
ATOM 1290 N N . GLU A 1 160 ? -39.564 -31.128 25.479 1.00 63.66 160 GLU A N 1
ATOM 1291 C CA . GLU A 1 160 ? -40.107 -30.961 26.820 1.00 63.66 160 GLU A CA 1
ATOM 1292 C C . GLU A 1 160 ? -39.792 -32.252 27.585 1.00 63.66 160 GLU A C 1
ATOM 1294 O O . GLU A 1 160 ? -40.122 -33.347 27.119 1.00 63.66 160 GLU A O 1
ATOM 1299 N N . LYS A 1 161 ? -39.070 -32.155 28.712 1.00 58.31 161 LYS A N 1
ATOM 1300 C CA . LYS A 1 161 ? -38.926 -33.292 29.626 1.00 58.31 161 LYS A CA 1
ATOM 1301 C C . LYS A 1 161 ? -40.306 -33.523 30.218 1.00 58.31 161 LYS A C 1
ATOM 1303 O O . LYS A 1 161 ? -40.620 -33.045 31.305 1.00 58.31 161 LYS A O 1
ATOM 1308 N N . GLY A 1 162 ? -41.123 -34.216 29.434 1.00 51.62 162 GLY A N 1
ATOM 1309 C CA . GLY A 1 162 ? -42.396 -34.749 29.826 1.00 51.62 162 GLY A CA 1
ATOM 1310 C C . GLY A 1 162 ? -42.189 -35.486 31.130 1.00 51.62 162 GLY A C 1
ATOM 1311 O O . GLY A 1 162 ? -41.217 -36.218 31.328 1.00 51.62 162 GLY A O 1
ATOM 1312 N N . ILE A 1 163 ? -43.105 -35.202 32.031 1.00 53.28 163 ILE A N 1
ATOM 1313 C CA . ILE A 1 163 ? -43.291 -35.848 33.307 1.00 53.28 163 ILE A CA 1
ATOM 1314 C C . ILE A 1 163 ? -43.486 -37.348 33.029 1.00 53.28 163 ILE A C 1
ATOM 1316 O O . ILE A 1 163 ? -44.605 -37.835 32.918 1.00 53.28 163 ILE A O 1
ATOM 1320 N N . CYS A 1 164 ? -42.399 -38.108 32.905 1.00 54.34 164 CYS A N 1
ATOM 1321 C CA . CYS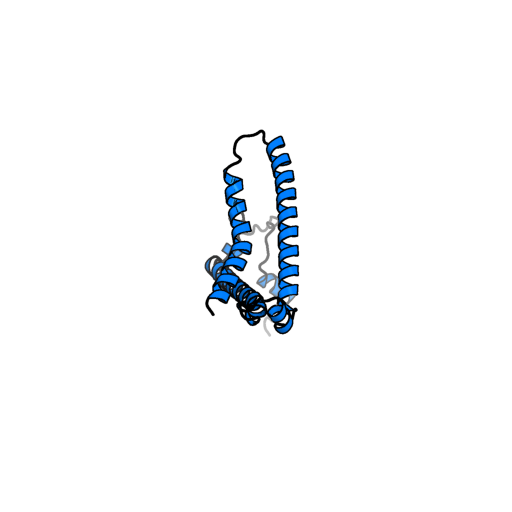 A 1 164 ? -42.420 -39.550 33.111 1.00 54.34 164 CYS A CA 1
ATOM 1322 C C . CYS A 1 164 ? -42.419 -39.763 34.630 1.00 54.34 164 CYS A C 1
ATOM 1324 O O . CYS A 1 164 ? -41.406 -40.133 35.219 1.00 54.34 164 CYS A O 1
ATOM 1326 N N . ASN A 1 165 ? -43.532 -39.416 35.282 1.00 50.69 165 ASN A N 1
ATOM 1327 C CA . ASN A 1 165 ? -43.779 -39.796 36.664 1.00 50.69 165 ASN A CA 1
ATOM 1328 C C . ASN A 1 165 ? -44.115 -41.292 36.697 1.00 50.69 165 ASN A C 1
ATOM 1330 O O . ASN A 1 165 ? -44.972 -41.741 35.941 1.00 50.69 165 ASN A O 1
ATOM 1334 N N . SER A 1 166 ? -43.409 -42.007 37.572 1.00 48.94 166 SER A N 1
ATOM 1335 C CA . SER A 1 166 ? -43.753 -43.284 38.204 1.00 48.94 166 SER A CA 1
ATOM 1336 C C . SER A 1 166 ? -44.587 -44.286 37.399 1.00 48.94 166 SER A C 1
ATOM 1338 O O . SER A 1 166 ? -45.812 -44.178 37.299 1.00 48.94 166 SER A O 1
ATOM 1340 N N . ARG A 1 167 ? -43.937 -45.385 37.019 1.00 39.22 167 ARG A N 1
ATOM 1341 C CA . ARG A 1 167 ? -44.467 -46.711 37.337 1.00 39.22 167 ARG A CA 1
ATOM 1342 C C . ARG A 1 167 ? -43.332 -47.606 37.809 1.00 39.22 167 ARG A C 1
ATOM 1344 O O . ARG A 1 167 ? -42.234 -47.482 37.224 1.00 39.22 167 ARG A O 1
#

pLDDT: mean 71.57, std 12.62, range [39.22, 93.69]

Organism: Corvus moneduloides (NCBI:txid1196302)

Mean predicted aligned error: 17.34 Å

Solvent-accessible surface area (backbone atoms only — not comparable to full-atom values): 10503 Å² total; per-residue (Å²): 113,70,66,44,54,52,52,52,51,51,53,51,45,59,66,54,47,60,63,55,54,57,60,57,65,65,71,72,77,78,86,69,63,69,69,62,46,50,54,53,50,50,54,50,49,54,52,56,50,50,55,50,54,51,55,53,52,51,53,51,51,53,51,49,52,59,66,68,55,58,68,70,62,42,46,76,72,68,55,80,84,67,66,67,71,67,55,66,58,46,52,63,5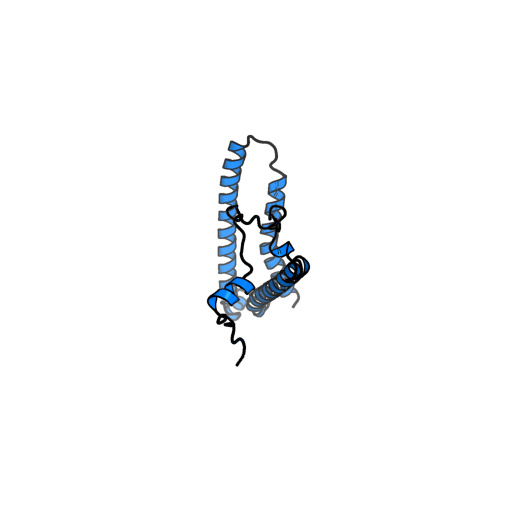1,53,51,52,51,51,52,51,51,50,50,54,50,49,52,50,50,51,57,72,72,44,76,61,95,87,44,66,70,83,79,44,60,100,80,58,76,74,84,74,87,66,81,87,55,94,89,51,87,76,78,95,70,88,74,56,66,71,57,54,46,42,70,77,73,42,79,78,85,68,85,81,70,84,131

Sequence (167 aa):
GVWGFLFVGNFLLLLFCSSAWNKFLSVSVGNQNLTVKANTKLILCNQDLCERHLLQSFGRVLYLIWAYIPETWLFSLGLTYWPQKYWAVALPVYLLVAVGIGYILLFGINMMSTAPLNSTHTVTDNYAKKQQQKKFQEEAIPALRDIPISEVNRMFFLPEKGICNSR

Radius of gyration: 32.49 Å; Cα contacts (8 Å, |Δi|>4): 25; chains: 1; bounding box: 80×83×64 Å